Protein AF-A0A2V5X846-F1 (afdb_monomer_lite)

Foldseek 3Di:
DDADPPQLPDVPRNVVRDDDDDDDDDDDDDDDDDDFDADPVGHGPDDPVRDPDDPVDDDDDDPPDD

Radius of gyration: 32.12 Å; chains: 1; bounding box: 52×40×71 Å

Structure (mmCIF, N/CA/C/O backbone):
data_AF-A0A2V5X846-F1
#
_entry.id   AF-A0A2V5X846-F1
#
loop_
_atom_site.group_PDB
_atom_site.id
_atom_site.type_symbol
_atom_site.label_atom_id
_atom_site.label_alt_id
_atom_site.label_comp_id
_atom_site.label_asym_id
_atom_site.label_entity_id
_atom_site.label_seq_id
_atom_site.pdbx_PDB_ins_code
_atom_site.Cartn_x
_atom_site.Cartn_y
_atom_site.Cartn_z
_atom_site.occupancy
_atom_site.B_iso_or_equiv
_atom_site.auth_seq_id
_atom_site.auth_comp_id
_atom_site.auth_asym_id
_atom_site.auth_atom_id
_atom_site.pdbx_PDB_model_num
ATOM 1 N N . LYS A 1 1 ? -20.125 -14.773 30.349 1.00 49.66 1 LYS A N 1
ATOM 2 C CA . LYS A 1 1 ? -20.519 -14.098 31.611 1.00 49.66 1 LYS A CA 1
ATOM 3 C C . LYS A 1 1 ? -21.614 -14.945 32.224 1.00 49.66 1 LYS A C 1
ATOM 5 O O . LYS A 1 1 ? -22.784 -14.595 32.132 1.00 49.66 1 LYS A O 1
ATOM 10 N N . ASP A 1 2 ? -21.220 -16.076 32.794 1.00 55.97 2 ASP A N 1
ATOM 11 C CA . ASP A 1 2 ? -22.161 -17.032 33.365 1.00 55.97 2 ASP A CA 1
ATOM 12 C C . ASP A 1 2 ? -22.111 -16.869 34.882 1.00 55.97 2 ASP A C 1
ATOM 14 O O . ASP A 1 2 ? -21.040 -16.923 35.490 1.00 55.97 2 ASP A O 1
ATOM 18 N N . LYS A 1 3 ? -23.266 -16.554 35.476 1.00 57.09 3 LYS A N 1
ATOM 19 C CA . LYS A 1 3 ? -23.471 -16.483 36.927 1.00 57.09 3 LYS A CA 1
ATOM 20 C C . LYS A 1 3 ? -24.463 -17.577 37.303 1.00 57.09 3 LYS A C 1
ATOM 22 O O . LYS A 1 3 ? -25.521 -17.672 36.684 1.00 57.09 3 LYS A O 1
ATOM 27 N N . VAL A 1 4 ? -24.144 -18.392 38.304 1.00 61.91 4 VAL A N 1
ATOM 28 C CA . VAL A 1 4 ? -25.106 -19.362 38.844 1.00 61.91 4 VAL A CA 1
ATOM 29 C C . VAL A 1 4 ? -26.120 -18.581 39.696 1.00 61.91 4 VAL A C 1
ATOM 31 O O . VAL A 1 4 ? -25.697 -17.869 40.615 1.00 61.91 4 VAL A O 1
ATOM 34 N N . PRO A 1 5 ? -27.433 -18.640 39.400 1.00 59.25 5 PRO A N 1
ATOM 35 C CA . PRO A 1 5 ? -28.441 -17.973 40.219 1.00 59.25 5 PRO A CA 1
ATOM 36 C C . PRO A 1 5 ? -28.386 -18.523 41.653 1.00 59.25 5 PRO A C 1
ATOM 38 O O . PRO A 1 5 ? -28.139 -19.709 41.842 1.00 59.25 5 PRO A O 1
ATOM 41 N N . VAL A 1 6 ? -28.624 -17.670 42.654 1.00 62.94 6 VAL A N 1
ATOM 42 C CA . VAL A 1 6 ? -28.570 -17.937 44.113 1.00 62.94 6 VAL A CA 1
ATOM 43 C C . VAL A 1 6 ? -27.183 -17.807 44.769 1.00 62.94 6 VAL A C 1
ATOM 45 O O . VAL A 1 6 ? -27.072 -17.105 45.768 1.00 62.94 6 VAL A O 1
ATOM 48 N N . LEU A 1 7 ? -26.105 -18.383 44.224 1.00 63.03 7 LEU A N 1
ATOM 49 C CA . LEU A 1 7 ? -24.772 -18.316 44.871 1.00 63.03 7 LEU A CA 1
ATOM 50 C C . LEU A 1 7 ? -23.946 -17.064 44.514 1.00 63.03 7 LEU A C 1
ATOM 52 O O . LEU A 1 7 ? -22.976 -16.738 45.197 1.00 63.03 7 LEU A O 1
ATOM 56 N N . GLY A 1 8 ? -24.320 -16.345 43.453 1.00 59.97 8 GLY A N 1
ATOM 57 C CA . GLY A 1 8 ? -23.560 -15.195 42.950 1.00 59.97 8 GLY A CA 1
ATOM 58 C C . GLY A 1 8 ? -23.679 -13.899 43.766 1.00 59.97 8 GLY A C 1
ATOM 59 O O . GLY A 1 8 ? -22.834 -13.017 43.592 1.00 59.97 8 GLY A O 1
ATOM 60 N N . ASP A 1 9 ? -24.686 -13.765 44.638 1.00 68.44 9 ASP A N 1
ATOM 61 C CA . ASP A 1 9 ? -25.045 -12.504 45.321 1.00 68.44 9 ASP A CA 1
ATOM 62 C C . ASP A 1 9 ? -24.767 -12.512 46.840 1.00 68.44 9 ASP A C 1
ATOM 64 O O . ASP A 1 9 ? -25.065 -11.543 47.535 1.00 68.44 9 ASP A O 1
ATOM 68 N N . LEU A 1 10 ? -24.143 -13.576 47.363 1.00 68.94 10 LEU A N 1
ATOM 69 C CA . LEU A 1 10 ? -23.701 -13.642 48.757 1.00 68.94 10 LEU A CA 1
ATOM 70 C C . LEU A 1 10 ? -22.493 -12.711 4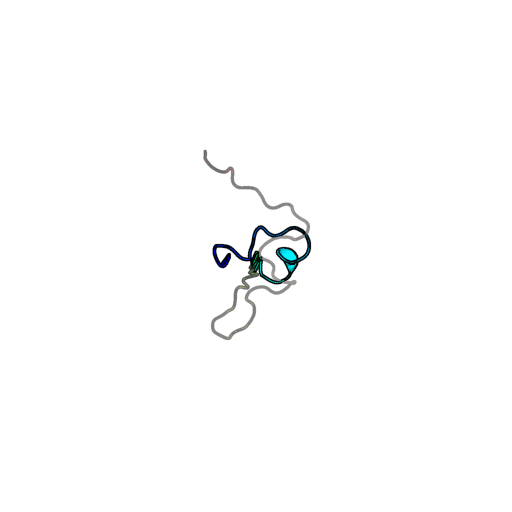8.985 1.00 68.94 10 LEU A C 1
ATOM 72 O O . LEU A 1 10 ? -21.445 -12.918 48.353 1.00 68.94 10 LEU A O 1
ATOM 76 N N . PRO A 1 11 ? -22.574 -11.725 49.902 1.00 60.72 11 PRO A N 1
ATOM 77 C CA . PRO A 1 11 ? -21.383 -11.033 50.378 1.00 60.72 11 PRO A CA 1
ATOM 78 C C . PRO A 1 11 ? -20.446 -12.087 50.990 1.00 60.72 11 PRO A C 1
ATOM 80 O O . PRO A 1 11 ? -20.908 -13.008 51.654 1.00 60.72 11 PRO A O 1
ATOM 83 N N . PHE A 1 12 ? -19.146 -11.994 50.709 1.00 63.28 12 PHE A N 1
ATOM 84 C CA . PHE A 1 12 ? -18.082 -12.983 50.984 1.00 63.28 12 PHE A CA 1
ATOM 85 C C . PHE A 1 12 ? -17.894 -14.132 49.973 1.00 63.28 12 PHE A C 1
ATOM 87 O O . PHE A 1 12 ? -16.749 -14.375 49.600 1.00 63.28 12 PHE A O 1
ATOM 94 N N . LEU A 1 13 ? -18.940 -14.795 49.463 1.00 66.31 13 LEU A N 1
ATOM 95 C CA . LEU A 1 13 ? -18.781 -15.955 48.550 1.00 66.31 13 LEU A CA 1
ATOM 96 C C . LEU A 1 13 ? -19.011 -15.638 47.061 1.00 66.31 13 LEU A C 1
ATOM 98 O O . LEU A 1 13 ? -18.523 -16.359 46.191 1.00 66.31 13 LEU A O 1
ATOM 102 N N . GLY A 1 14 ? -19.678 -14.527 46.740 1.00 60.66 14 GLY A N 1
ATOM 103 C CA . GLY A 1 14 ? -20.045 -14.162 45.368 1.00 60.66 14 GLY A CA 1
ATOM 104 C C . GLY A 1 14 ? -18.869 -13.860 44.427 1.00 60.66 14 GLY A C 1
ATOM 105 O O . GLY A 1 14 ? -19.0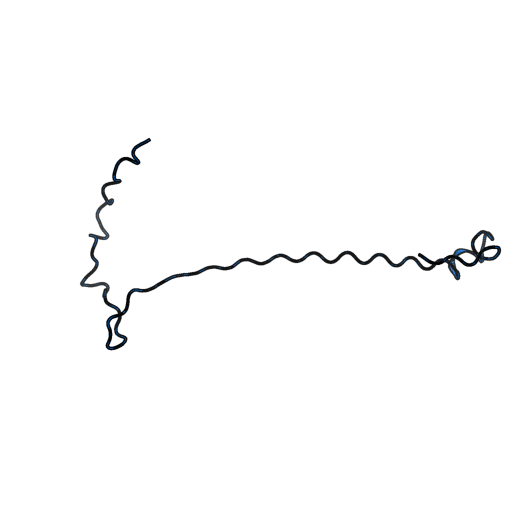69 -13.822 43.216 1.00 60.66 14 GLY A O 1
ATOM 106 N N . ARG A 1 15 ? -17.639 -13.676 44.938 1.00 66.25 15 ARG A N 1
ATOM 107 C CA . ARG A 1 15 ? -16.429 -13.482 44.109 1.00 66.25 15 ARG A CA 1
ATOM 108 C C . ARG A 1 15 ? -15.880 -14.783 43.505 1.00 66.25 15 ARG A C 1
ATOM 110 O O . ARG A 1 15 ? -15.279 -14.705 42.442 1.00 66.25 15 ARG A O 1
ATOM 117 N N . LEU A 1 16 ? -16.103 -15.953 44.121 1.00 69.44 16 LEU A N 1
ATOM 118 C CA . LEU A 1 16 ? -15.629 -17.241 43.573 1.00 69.44 16 LEU A CA 1
ATOM 119 C C . LEU A 1 16 ? -16.497 -17.774 42.417 1.00 69.44 16 LEU A C 1
ATOM 121 O O . LEU A 1 16 ? -16.034 -18.610 41.649 1.00 69.44 16 LEU A O 1
ATOM 125 N N . PHE A 1 17 ? -17.734 -17.287 42.268 1.00 63.34 17 PHE A N 1
ATOM 126 C CA . PHE A 1 17 ? -18.718 -17.798 41.297 1.00 63.34 17 PHE A CA 1
ATOM 127 C C . PHE A 1 17 ? -19.069 -16.808 40.174 1.00 63.34 17 PHE A C 1
ATOM 129 O O . PHE A 1 17 ? -20.037 -17.014 39.439 1.00 63.34 17 PHE A O 1
ATOM 136 N N . ARG A 1 18 ? -18.310 -15.715 40.027 1.00 65.38 18 ARG A N 1
ATOM 137 C CA . ARG A 1 18 ? -18.487 -14.736 38.944 1.00 65.38 18 ARG A CA 1
ATOM 138 C C . ARG A 1 18 ? -17.391 -14.933 37.898 1.00 65.38 18 ARG A C 1
ATOM 140 O O . ARG A 1 18 ? -16.252 -14.545 38.114 1.00 65.38 18 ARG A O 1
ATOM 147 N N . SER A 1 19 ? -17.740 -15.533 36.758 1.00 66.00 19 SER A N 1
ATOM 148 C CA . SER A 1 19 ? -16.841 -15.618 35.601 1.00 66.00 19 SER A CA 1
ATOM 149 C C . SER A 1 19 ? -16.942 -14.338 34.761 1.00 66.00 19 SER A C 1
ATOM 151 O O . SER A 1 19 ? -17.910 -14.126 34.017 1.00 66.00 19 SER A O 1
ATOM 153 N N . GLU A 1 20 ? -15.948 -13.460 34.896 1.00 66.56 20 GLU A N 1
ATOM 154 C CA . GLU A 1 20 ? -15.742 -12.312 34.011 1.00 66.56 20 GLU A CA 1
ATOM 155 C C . GLU A 1 20 ? -14.780 -12.717 32.888 1.00 66.56 20 GLU A C 1
ATOM 157 O O . GLU A 1 20 ? -13.566 -12.730 33.057 1.00 66.56 20 GLU A O 1
ATOM 162 N N . SER A 1 21 ? -15.326 -13.085 31.728 1.00 65.12 21 SER A N 1
ATOM 163 C CA . SER A 1 21 ? -14.538 -13.244 30.503 1.00 65.12 21 SER A CA 1
ATOM 164 C C . SER A 1 21 ? -14.692 -11.974 29.670 1.00 65.12 21 SER A C 1
ATOM 166 O O . SER A 1 21 ? -15.785 -11.682 29.182 1.00 65.12 21 SER A O 1
ATOM 168 N N . SER A 1 22 ? -13.614 -11.196 29.562 1.00 69.38 22 SER A N 1
ATOM 169 C CA . SER A 1 22 ? -13.502 -10.051 28.658 1.00 69.38 22 SER A CA 1
ATOM 170 C C . SER A 1 22 ? -12.390 -10.352 27.661 1.00 69.38 22 SER A C 1
ATOM 172 O O . SER A 1 22 ? -11.220 -10.415 28.034 1.00 69.38 22 SER A O 1
ATOM 174 N N . HIS A 1 23 ? -12.754 -10.591 26.401 1.00 73.44 23 HIS A N 1
ATOM 175 C CA . HIS A 1 23 ? -11.800 -10.833 25.324 1.00 73.44 23 HIS A CA 1
ATOM 176 C C . HIS A 1 23 ? -11.876 -9.667 24.340 1.00 73.44 23 HIS A C 1
ATOM 178 O O . HIS A 1 23 ? -12.853 -9.525 23.610 1.00 73.44 23 HIS A O 1
ATOM 184 N N . THR A 1 24 ? -10.872 -8.789 24.364 1.00 78.94 24 THR A N 1
ATOM 185 C CA . THR A 1 24 ? -10.736 -7.691 23.397 1.00 78.94 24 THR A CA 1
ATOM 186 C C . THR A 1 24 ? -9.511 -7.963 22.538 1.00 78.94 24 THR A C 1
ATOM 188 O O . THR A 1 24 ? -8.387 -7.857 23.021 1.00 78.94 24 THR A O 1
ATOM 191 N N . GLU A 1 25 ? -9.721 -8.300 21.266 1.00 81.25 25 GLU A N 1
ATOM 192 C CA . GLU A 1 25 ? -8.645 -8.523 20.298 1.00 81.25 25 GLU A CA 1
ATOM 193 C C . GLU A 1 25 ? -8.607 -7.348 19.304 1.00 81.25 25 GLU A C 1
ATOM 195 O O . GLU A 1 25 ? -9.585 -7.085 18.605 1.00 81.25 25 GLU A O 1
ATOM 200 N N . LYS A 1 26 ? -7.492 -6.605 19.250 1.00 83.06 26 LYS A N 1
ATOM 201 C CA . LYS A 1 26 ? -7.265 -5.535 18.259 1.00 83.06 26 LYS A CA 1
ATOM 202 C C . LYS A 1 26 ? -6.282 -6.033 17.201 1.00 83.06 26 LYS A C 1
ATOM 204 O O . LYS A 1 26 ? -5.191 -6.470 17.556 1.00 83.06 26 LYS A O 1
ATOM 209 N N . LYS A 1 27 ? -6.639 -5.937 15.916 1.00 84.62 27 LYS A N 1
ATOM 210 C CA . LYS A 1 27 ? -5.786 -6.337 14.780 1.00 84.62 27 LYS A CA 1
ATOM 211 C C . LYS A 1 27 ? -5.500 -5.129 13.894 1.00 84.62 27 LYS A C 1
ATOM 213 O O . LYS A 1 27 ? -6.434 -4.510 13.399 1.00 84.62 27 LYS A O 1
ATOM 218 N N . ASN A 1 28 ? -4.219 -4.821 13.688 1.00 88.25 28 ASN A N 1
ATOM 219 C CA . ASN A 1 28 ? -3.750 -3.772 12.779 1.00 88.25 28 ASN A CA 1
ATOM 220 C C . ASN A 1 28 ? -2.859 -4.411 11.707 1.00 88.25 28 ASN A C 1
ATOM 222 O O . ASN A 1 28 ? -1.980 -5.202 12.044 1.00 88.25 28 ASN A O 1
ATOM 226 N N . LEU A 1 29 ? -3.072 -4.059 10.439 1.00 92.25 29 LEU A N 1
ATOM 227 C CA . LEU A 1 29 ? -2.291 -4.543 9.299 1.00 92.25 29 LEU A CA 1
ATOM 228 C C . LEU A 1 29 ? -1.879 -3.356 8.427 1.00 92.25 29 LEU A C 1
ATOM 230 O O . LEU A 1 29 ? -2.712 -2.515 8.098 1.00 92.25 29 LEU A O 1
ATOM 234 N N . ILE A 1 30 ? -0.605 -3.311 8.037 1.00 92.06 30 ILE A N 1
ATOM 235 C CA . ILE A 1 30 ? -0.061 -2.316 7.109 1.00 92.06 30 ILE A CA 1
ATOM 236 C C . ILE A 1 30 ? 0.708 -3.061 6.020 1.00 92.06 30 ILE A C 1
ATOM 238 O O . ILE A 1 30 ? 1.515 -3.938 6.324 1.00 92.06 30 ILE A O 1
ATOM 242 N N . ILE A 1 31 ? 0.456 -2.703 4.761 1.00 89.75 31 ILE A N 1
ATOM 243 C CA . ILE A 1 31 ? 1.119 -3.290 3.595 1.00 89.75 31 ILE A CA 1
ATOM 244 C C . ILE A 1 31 ? 1.822 -2.168 2.832 1.00 89.75 31 ILE A C 1
ATOM 246 O O . ILE A 1 31 ? 1.187 -1.194 2.433 1.00 89.75 31 ILE A O 1
ATOM 250 N N . PHE A 1 32 ? 3.126 -2.328 2.610 1.00 95.44 32 PHE A N 1
ATOM 251 C CA . PHE A 1 32 ? 3.930 -1.452 1.761 1.00 95.44 32 PHE A CA 1
ATOM 252 C C . PHE A 1 32 ? 4.359 -2.213 0.509 1.00 95.44 32 PHE A C 1
ATOM 254 O O . PHE A 1 32 ? 4.771 -3.369 0.601 1.00 95.44 32 PHE A O 1
ATOM 261 N N . VAL A 1 33 ? 4.282 -1.564 -0.653 1.00 92.69 33 VAL A N 1
ATOM 262 C CA . VAL A 1 33 ? 4.706 -2.146 -1.932 1.00 92.69 33 VAL A CA 1
ATOM 263 C C . VAL A 1 33 ? 5.612 -1.158 -2.656 1.00 92.69 33 VAL A C 1
ATOM 265 O O . VAL A 1 33 ? 5.234 -0.008 -2.866 1.00 92.69 33 VAL A O 1
ATOM 268 N N . THR A 1 34 ? 6.787 -1.632 -3.071 1.00 90.75 34 THR A N 1
ATOM 269 C CA . THR A 1 34 ? 7.747 -0.873 -3.885 1.00 90.75 34 THR A CA 1
ATOM 270 C C . THR A 1 34 ? 7.956 -1.615 -5.204 1.00 90.75 34 THR A C 1
ATOM 272 O O . THR A 1 34 ? 8.846 -2.467 -5.286 1.00 90.75 34 THR A O 1
ATOM 275 N N . PRO A 1 35 ? 7.123 -1.366 -6.230 1.00 89.75 35 PRO A N 1
ATOM 276 C CA . PRO A 1 35 ? 7.290 -2.027 -7.516 1.00 89.75 35 PRO A CA 1
ATOM 277 C C . PRO A 1 35 ? 8.595 -1.576 -8.188 1.00 89.75 35 PRO A C 1
ATOM 279 O O . PRO A 1 35 ? 9.021 -0.429 -8.047 1.00 89.75 35 PRO A O 1
ATOM 282 N N . ARG A 1 36 ? 9.221 -2.482 -8.942 1.00 86.06 36 ARG A N 1
ATOM 283 C CA . ARG A 1 36 ? 10.359 -2.191 -9.826 1.00 86.06 36 ARG A CA 1
ATOM 284 C C . ARG A 1 36 ? 10.037 -2.693 -11.227 1.00 86.06 36 ARG A C 1
ATOM 286 O O . ARG A 1 36 ? 9.438 -3.755 -11.369 1.00 86.06 36 ARG A O 1
ATOM 293 N N . ILE A 1 37 ? 10.430 -1.932 -12.242 1.00 89.00 37 ILE A N 1
ATOM 294 C CA . ILE A 1 37 ? 10.247 -2.312 -13.645 1.00 89.00 37 ILE A CA 1
ATOM 295 C C . ILE A 1 37 ? 11.420 -3.210 -14.055 1.00 89.00 37 ILE A C 1
ATOM 297 O O . ILE A 1 37 ? 12.580 -2.835 -13.861 1.00 89.00 37 ILE A O 1
ATOM 301 N N . ILE A 1 38 ? 11.109 -4.382 -14.607 1.00 91.31 38 ILE A N 1
ATOM 302 C CA . ILE A 1 38 ? 12.081 -5.373 -15.088 1.00 91.31 38 ILE A CA 1
ATOM 303 C C . ILE A 1 38 ? 11.861 -5.674 -16.573 1.00 91.31 38 ILE A C 1
ATOM 305 O O . ILE A 1 38 ? 10.741 -5.550 -17.073 1.00 91.31 38 ILE A O 1
ATOM 309 N N . ASP A 1 39 ? 12.931 -6.045 -17.269 1.00 91.06 39 ASP A N 1
ATOM 310 C CA . ASP A 1 39 ? 12.877 -6.539 -18.644 1.00 91.06 39 ASP A CA 1
ATOM 311 C C . ASP A 1 39 ? 12.471 -8.036 -18.687 1.00 91.06 39 ASP A C 1
ATOM 313 O O . ASP A 1 39 ? 12.437 -8.704 -17.647 1.00 91.06 39 ASP A O 1
ATOM 317 N N . PRO A 1 40 ? 12.160 -8.609 -19.869 1.00 94.25 40 PRO A N 1
ATOM 318 C CA . PRO A 1 40 ? 11.832 -10.034 -19.994 1.00 94.25 40 PRO A CA 1
ATOM 319 C C . PRO A 1 40 ? 12.966 -10.998 -19.603 1.00 94.25 40 PRO A C 1
ATOM 321 O O . PRO A 1 40 ? 12.707 -12.181 -19.399 1.00 94.25 40 PRO A O 1
ATOM 324 N N . ALA A 1 41 ? 14.209 -10.515 -19.514 1.00 93.31 41 ALA A N 1
ATOM 325 C CA . ALA A 1 41 ? 15.369 -11.281 -19.069 1.00 93.31 41 ALA A CA 1
ATOM 326 C C . ALA A 1 41 ? 15.585 -11.203 -17.540 1.00 93.31 41 ALA A C 1
ATOM 328 O O . ALA A 1 41 ? 16.460 -11.890 -17.017 1.00 93.31 41 ALA A O 1
ATOM 329 N N . GLY A 1 42 ? 14.774 -10.418 -16.818 1.00 89.00 42 GLY A N 1
ATOM 330 C CA . GLY A 1 42 ? 14.817 -10.260 -15.364 1.00 89.00 42 GLY A CA 1
ATOM 331 C C . GLY A 1 42 ? 15.736 -9.143 -14.859 1.00 89.00 42 GLY A C 1
ATOM 332 O O . GLY A 1 42 ? 15.905 -9.008 -13.646 1.00 89.00 42 GLY A O 1
ATOM 333 N N . ASN A 1 43 ? 16.314 -8.327 -15.742 1.00 90.12 43 ASN A N 1
ATOM 334 C CA . ASN A 1 43 ? 17.173 -7.217 -15.337 1.00 90.12 43 ASN A CA 1
ATOM 335 C C . ASN A 1 43 ? 16.342 -5.962 -15.027 1.00 90.12 43 ASN A C 1
ATOM 337 O O . ASN A 1 43 ? 15.306 -5.730 -15.660 1.00 90.12 43 ASN A O 1
ATOM 341 N N . PRO A 1 44 ? 16.779 -5.111 -14.079 1.00 86.12 44 PRO A N 1
ATOM 342 C CA . PRO A 1 44 ? 16.171 -3.802 -13.869 1.00 86.12 44 PRO A CA 1
ATOM 343 C C . PRO A 1 44 ? 16.241 -2.952 -15.141 1.00 86.12 44 PRO A C 1
ATOM 345 O O . PRO A 1 44 ? 17.311 -2.799 -15.724 1.00 86.12 44 PRO A O 1
ATOM 348 N N . VAL A 1 45 ? 15.115 -2.352 -15.538 1.00 86.62 45 VAL A N 1
ATOM 349 C CA . VAL A 1 45 ? 15.060 -1.497 -16.742 1.00 86.62 45 VAL A CA 1
ATOM 350 C C . VAL A 1 45 ? 15.823 -0.183 -16.550 1.00 86.62 45 VAL A C 1
ATOM 352 O O . VAL A 1 45 ? 16.354 0.368 -17.510 1.00 86.62 45 VAL A O 1
ATOM 355 N N . HIS A 1 46 ? 15.904 0.314 -15.314 1.00 84.50 46 HIS A N 1
ATOM 356 C CA . HIS A 1 46 ? 16.596 1.559 -14.986 1.00 84.50 46 HIS A CA 1
ATOM 357 C C . HIS A 1 46 ? 17.794 1.290 -14.076 1.00 84.50 46 HIS A C 1
ATOM 359 O O . HIS A 1 46 ? 17.645 0.719 -12.992 1.00 84.50 46 HIS A O 1
ATOM 365 N N . THR A 1 47 ? 18.969 1.741 -14.508 1.00 82.12 47 THR A N 1
ATOM 366 C CA . THR A 1 47 ? 20.169 1.872 -13.671 1.00 82.12 47 THR A CA 1
ATOM 367 C C . THR A 1 47 ? 20.295 3.316 -13.179 1.00 82.12 47 THR A C 1
ATOM 369 O O . THR A 1 47 ? 19.610 4.203 -13.690 1.00 82.12 47 THR A O 1
ATOM 372 N N . MET A 1 48 ? 21.145 3.583 -12.179 1.00 73.12 48 MET A N 1
ATOM 373 C CA . MET A 1 48 ? 21.325 4.956 -11.669 1.00 73.12 48 MET A CA 1
ATOM 374 C C . MET A 1 48 ? 21.895 5.898 -12.738 1.00 73.12 48 MET A C 1
ATOM 376 O O . MET A 1 48 ? 21.635 7.095 -12.719 1.00 73.12 48 MET A O 1
ATOM 380 N N . GLU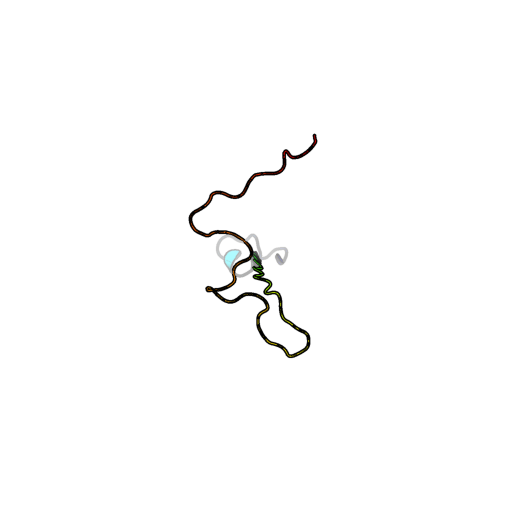 A 1 49 ? 22.624 5.342 -13.700 1.00 79.81 49 GLU A N 1
ATOM 381 C CA . GLU A 1 49 ? 23.199 6.044 -14.842 1.00 79.81 49 GLU A CA 1
ATOM 382 C C . GLU A 1 49 ? 22.163 6.330 -15.943 1.00 79.81 49 GLU A C 1
ATOM 384 O O . GLU A 1 49 ? 22.399 7.184 -16.793 1.00 79.81 49 GLU A O 1
ATOM 389 N N . ASN A 1 50 ? 21.021 5.628 -15.944 1.00 80.12 50 ASN A N 1
ATOM 390 C CA . ASN A 1 50 ? 19.973 5.732 -16.962 1.00 80.12 50 ASN A CA 1
ATOM 391 C C . ASN A 1 50 ? 18.580 5.857 -16.320 1.00 80.12 50 ASN A C 1
ATOM 393 O O . ASN A 1 50 ? 17.686 5.016 -16.490 1.00 80.12 50 ASN A O 1
ATOM 397 N N . LEU A 1 51 ? 18.420 6.917 -15.529 1.00 81.00 51 LEU A N 1
ATOM 398 C CA . LEU A 1 51 ? 17.136 7.297 -14.956 1.00 81.00 51 LEU A CA 1
ATOM 399 C C . LEU A 1 51 ? 16.302 8.064 -15.998 1.00 81.00 51 LEU A C 1
ATOM 401 O O . LEU A 1 51 ? 16.837 8.907 -16.717 1.00 81.00 51 LEU A O 1
ATOM 405 N N . PRO A 1 52 ? 14.975 7.838 -16.064 1.00 77.56 52 PRO A N 1
ATOM 406 C CA . PRO A 1 52 ? 14.094 8.544 -16.998 1.00 77.56 52 PRO A CA 1
ATOM 407 C C . PRO A 1 52 ? 13.804 9.994 -16.569 1.00 77.56 52 PRO A C 1
ATOM 409 O O . PRO A 1 52 ? 13.037 10.698 -17.223 1.00 77.56 52 PRO A O 1
ATOM 412 N N . TYR A 1 53 ? 14.376 10.427 -15.449 1.00 77.44 53 TYR A N 1
ATOM 413 C CA . TYR A 1 53 ? 14.278 11.768 -14.899 1.00 77.44 53 TYR A CA 1
ATOM 414 C C . TYR A 1 53 ? 15.673 12.236 -14.484 1.00 77.44 53 TYR A C 1
ATOM 416 O O . TYR A 1 53 ? 16.495 11.437 -14.036 1.00 77.44 53 TYR A O 1
ATOM 424 N N . ASP A 1 54 ? 15.925 13.537 -14.604 1.00 81.56 54 ASP A N 1
ATOM 425 C CA . ASP A 1 54 ? 17.139 14.148 -14.066 1.00 81.56 54 ASP A CA 1
ATOM 426 C C . ASP A 1 54 ? 16.981 14.317 -12.541 1.00 81.56 54 ASP A C 1
ATOM 428 O O . ASP A 1 54 ? 16.074 15.044 -12.113 1.00 81.56 54 ASP A O 1
ATOM 432 N N . PRO A 1 55 ? 17.827 13.668 -11.712 1.00 79.38 55 PRO A N 1
ATOM 433 C CA . PRO A 1 55 ? 17.731 13.721 -10.252 1.00 79.38 55 PRO A CA 1
ATOM 434 C C . PRO A 1 55 ? 17.997 15.113 -9.665 1.00 79.38 55 PRO A C 1
ATOM 436 O O . PRO A 1 55 ? 17.622 15.365 -8.522 1.00 79.38 55 PRO A O 1
ATOM 439 N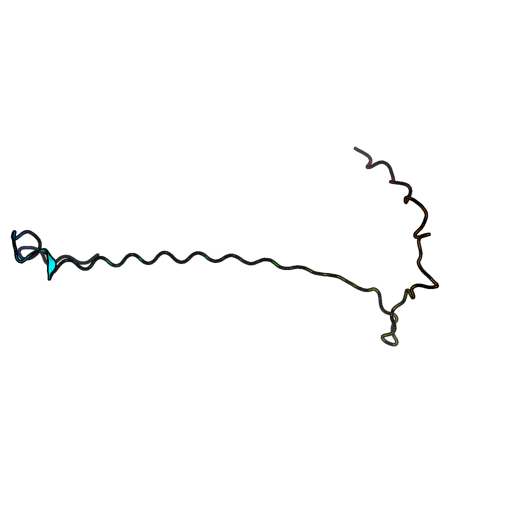 N . ASN A 1 56 ? 18.621 16.017 -10.424 1.00 86.12 56 ASN A N 1
ATOM 440 C CA . ASN A 1 56 ? 18.875 17.394 -10.005 1.00 86.12 56 ASN A CA 1
ATOM 441 C C . A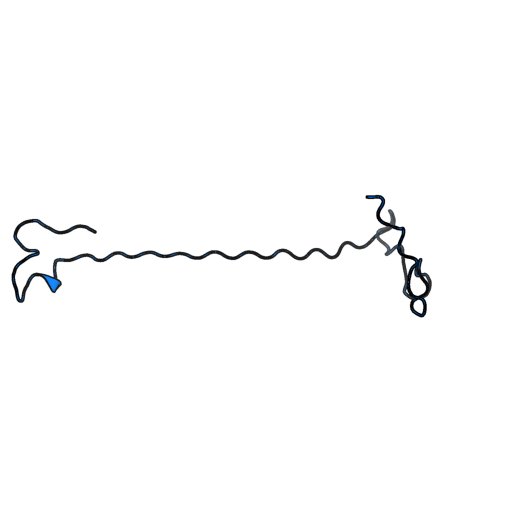SN A 1 56 ? 17.763 18.360 -10.448 1.00 86.12 56 ASN A C 1
ATOM 443 O O . ASN A 1 56 ? 17.852 19.561 -10.192 1.00 86.12 56 ASN A O 1
ATOM 447 N N . SER A 1 57 ? 16.712 17.854 -11.101 1.00 85.06 57 SER A N 1
ATOM 448 C CA . SER A 1 57 ? 15.593 18.648 -11.604 1.00 85.06 57 SER A CA 1
ATOM 449 C C . SER A 1 57 ? 14.289 18.309 -10.876 1.00 85.06 57 SER A C 1
ATOM 451 O O . SER A 1 57 ? 14.034 17.165 -10.501 1.00 85.06 57 SER A O 1
ATOM 453 N N . ILE A 1 58 ? 13.427 19.310 -10.686 1.00 81.75 58 ILE A N 1
ATOM 454 C CA . ILE A 1 58 ? 12.070 19.090 -10.174 1.00 81.75 58 ILE A CA 1
ATOM 455 C C . ILE A 1 58 ? 11.184 18.689 -11.365 1.00 81.75 58 ILE A C 1
ATOM 457 O O . 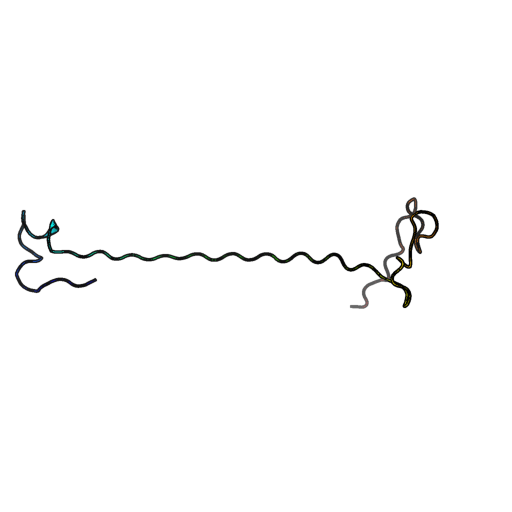ILE A 1 58 ? 11.117 19.449 -12.336 1.00 81.75 58 ILE A O 1
ATOM 461 N N . PRO A 1 59 ? 10.483 17.539 -11.324 1.00 79.94 59 PRO A N 1
ATOM 462 C CA . PRO A 1 59 ? 9.667 17.098 -12.447 1.00 79.94 59 PRO A CA 1
ATOM 463 C C . PRO A 1 59 ? 8.488 18.057 -12.684 1.00 79.94 59 PRO A C 1
ATOM 465 O O . PRO A 1 59 ? 7.854 18.505 -11.721 1.00 79.94 59 PRO A O 1
ATOM 468 N N . PRO A 1 60 ? 8.136 18.353 -13.951 1.00 81.38 60 PRO A N 1
ATOM 469 C CA . PRO A 1 60 ? 6.974 19.173 -14.260 1.00 81.38 60 PRO A CA 1
ATOM 470 C C . PRO A 1 60 ? 5.702 18.448 -13.812 1.00 81.38 60 PRO A C 1
ATOM 472 O O . PRO A 1 60 ? 5.379 17.358 -14.290 1.00 81.38 60 PRO A O 1
ATOM 475 N N . GLN A 1 61 ? 4.957 19.053 -12.891 1.00 81.38 61 GLN A N 1
ATOM 476 C CA . GLN A 1 61 ? 3.654 18.534 -12.495 1.00 81.38 61 GLN A CA 1
ATOM 477 C C . GLN A 1 61 ? 2.661 18.824 -13.618 1.00 81.38 61 GLN A C 1
ATOM 479 O O . GLN A 1 61 ? 2.383 19.982 -13.930 1.00 81.38 61 GLN A O 1
ATOM 484 N N . LYS A 1 62 ? 2.117 17.772 -14.239 1.00 81.62 62 LYS A N 1
ATOM 485 C CA . LYS A 1 62 ? 0.961 17.941 -15.124 1.00 81.62 62 LYS A CA 1
ATOM 486 C C . LYS A 1 62 ? -0.172 18.528 -14.273 1.00 81.62 62 LYS A C 1
ATOM 488 O O . LYS A 1 62 ? -0.470 17.935 -13.234 1.00 81.62 62 LYS A O 1
ATOM 493 N N . PRO A 1 63 ? -0.790 19.659 -14.665 1.00 86.06 63 PRO A N 1
ATOM 494 C CA . PRO A 1 63 ? -1.952 20.169 -13.957 1.00 86.06 63 PRO A CA 1
ATOM 495 C C . PRO A 1 63 ? -2.984 19.051 -13.882 1.00 86.06 63 PRO A C 1
ATOM 497 O O . PRO A 1 63 ? -3.367 18.490 -14.911 1.00 86.06 63 PRO A O 1
ATOM 500 N N . VAL A 1 64 ? -3.390 18.685 -12.669 1.00 83.19 64 VAL A N 1
ATOM 501 C CA . VAL A 1 64 ? -4.506 17.761 -12.489 1.00 83.19 64 VAL A CA 1
ATOM 502 C C . VAL A 1 64 ? -5.724 18.497 -13.032 1.00 83.19 64 VAL A C 1
ATOM 504 O O . VAL A 1 64 ? -6.153 19.491 -12.445 1.00 83.19 64 VAL A O 1
ATOM 507 N N . ALA A 1 65 ? -6.213 18.079 -14.201 1.00 84.81 65 ALA A N 1
ATOM 508 C CA . ALA A 1 65 ? -7.458 18.602 -14.739 1.00 84.81 65 ALA A CA 1
ATOM 509 C C . ALA A 1 65 ? -8.548 18.343 -13.689 1.00 84.81 65 ALA A C 1
ATOM 511 O O . ALA A 1 65 ? -8.719 17.202 -13.255 1.00 84.81 65 ALA A O 1
ATOM 512 N N . LYS A 1 66 ? -9.179 19.421 -13.213 1.00 69.25 66 LYS A N 1
ATOM 513 C CA . LYS A 1 66 ? -10.342 19.343 -12.326 1.00 69.25 66 LYS A CA 1
ATOM 514 C C . LYS A 1 66 ? -11.557 18.847 -13.091 1.00 69.25 66 LYS A C 1
ATOM 516 O O . LYS A 1 66 ? -11.668 19.212 -14.283 1.00 69.25 66 LYS A O 1
#

Secondary structure (DSSP, 8-state):
--B-TTTTT-TTTTTTTB-------------------B-TTS-BS--TTS-SS-TTSPPPPPP---

pLDDT: mean 77.51, std 11.57, range [49.66, 95.44]

Sequence (66 aa):
KDKVPVLGDLPFLGRLFRSESSHTEKKNLIIFVTPRIIDPAGNPVHTMENLPYDPNSIPPQKPVAK